Protein AF-A0AAN7SQV4-F1 (afdb_monomer)

Secondary structure (DSSP, 8-state):
---SPPPPHHHHHHHHHHHHHHHHHHHTT-S---TTHHHHHHHHHHT--HHHHHHHHHHHHHHHHTTS--PPPPP------PPPP---HHHHHHHHHHHHHHHHT------

pLDDT: mean 78.6, std 12.6, range [41.88, 91.25]

Nearest PDB structures (foldseek):
  8rkv-assembly1_R  TM=4.869E-01  e=1.282E-01  Scytonema hofmannii
  2rn7-assembly1_A  TM=5.464E-01  e=3.104E-01  Shigella flexneri
  7oyc-assembly1_h1  TM=3.150E-01  e=1.938E+00  Xenopus laevis
  8q7z-assembly1_Bh  TM=3.005E-01  e=2.199E+00  Gallus gallus

Structure (mmCIF, N/CA/C/O backbone):
data_AF-A0AAN7SQV4-F1
#
_entry.id   AF-A0AAN7SQV4-F1
#
loop_
_atom_site.group_PDB
_atom_site.id
_atom_site.type_symbol
_atom_site.label_atom_id
_atom_site.label_alt_id
_atom_site.label_comp_id
_atom_site.label_asym_id
_atom_site.label_entity_id
_atom_site.label_seq_id
_atom_site.pdbx_PDB_ins_code
_atom_site.Cartn_x
_atom_site.Cartn_y
_atom_site.Cartn_z
_atom_site.occupancy
_atom_site.B_iso_or_equiv
_atom_site.auth_seq_id
_atom_site.auth_comp_id
_atom_site.auth_asym_id
_atom_site.auth_atom_id
_atom_site.pdbx_PDB_model_num
ATOM 1 N N . MET A 1 1 ? -16.330 -8.079 -7.142 1.00 50.25 1 MET A N 1
ATOM 2 C CA . MET A 1 1 ? -15.005 -7.465 -6.882 1.00 50.25 1 MET A CA 1
ATOM 3 C C . MET A 1 1 ? -14.269 -7.217 -8.192 1.00 50.25 1 MET A C 1
ATOM 5 O O . MET A 1 1 ? -14.151 -8.135 -8.998 1.00 50.25 1 MET A O 1
ATOM 9 N N . LEU A 1 2 ? -13.781 -5.993 -8.411 1.00 46.09 2 LEU A N 1
ATOM 10 C CA . LEU A 1 2 ? -12.977 -5.623 -9.581 1.00 46.09 2 LEU A CA 1
ATOM 11 C C . LEU A 1 2 ? -11.611 -6.328 -9.515 1.00 46.09 2 LEU A C 1
ATOM 13 O O . LEU A 1 2 ? -10.695 -5.883 -8.832 1.00 46.09 2 LEU A O 1
ATOM 17 N N . ARG A 1 3 ? -11.484 -7.470 -10.197 1.00 47.09 3 ARG A N 1
ATOM 18 C CA . ARG A 1 3 ? -10.248 -8.262 -10.247 1.00 47.09 3 ARG A CA 1
ATOM 19 C C . ARG A 1 3 ? -9.244 -7.595 -11.207 1.00 47.09 3 ARG A C 1
ATOM 21 O O . ARG A 1 3 ? -9.554 -7.396 -12.377 1.00 47.09 3 ARG A O 1
ATOM 28 N N . ASN A 1 4 ? -8.048 -7.266 -10.710 1.00 53.88 4 ASN A N 1
ATOM 29 C CA . ASN A 1 4 ? -6.836 -6.876 -11.463 1.00 53.88 4 ASN A CA 1
ATOM 30 C C . ASN A 1 4 ? -6.744 -5.492 -12.141 1.00 53.88 4 ASN A C 1
ATOM 32 O O . ASN A 1 4 ? -5.811 -5.272 -12.915 1.00 53.88 4 ASN A O 1
ATOM 36 N N . LYS A 1 5 ? -7.609 -4.516 -11.839 1.00 64.62 5 LYS A N 1
ATOM 37 C CA . LYS A 1 5 ? -7.370 -3.128 -12.287 1.00 64.62 5 LYS A CA 1
ATOM 38 C C . LYS A 1 5 ? -6.598 -2.347 -11.223 1.00 64.62 5 LYS A C 1
ATOM 40 O O . LYS A 1 5 ? -7.052 -2.221 -10.091 1.00 64.62 5 LYS A O 1
ATOM 45 N N . HIS A 1 6 ? -5.431 -1.818 -11.594 1.00 69.06 6 HIS A N 1
ATOM 46 C CA . HIS A 1 6 ? -4.687 -0.889 -10.743 1.00 69.06 6 HIS A CA 1
ATOM 47 C C . HIS A 1 6 ? -5.545 0.351 -10.456 1.00 69.06 6 HIS A C 1
ATOM 49 O O . HIS A 1 6 ? -6.070 0.967 -11.387 1.00 69.06 6 HIS A O 1
ATOM 55 N N . LEU A 1 7 ? -5.676 0.729 -9.180 1.00 75.50 7 LEU A N 1
ATOM 56 C CA . LEU A 1 7 ? -6.319 1.989 -8.813 1.00 75.50 7 LEU A CA 1
ATOM 57 C C . LEU A 1 7 ? -5.487 3.163 -9.345 1.00 75.50 7 LEU A C 1
ATOM 59 O O . LEU A 1 7 ? -4.266 3.190 -9.173 1.00 75.50 7 LEU A O 1
ATOM 63 N N . LYS A 1 8 ? -6.154 4.149 -9.953 1.00 81.62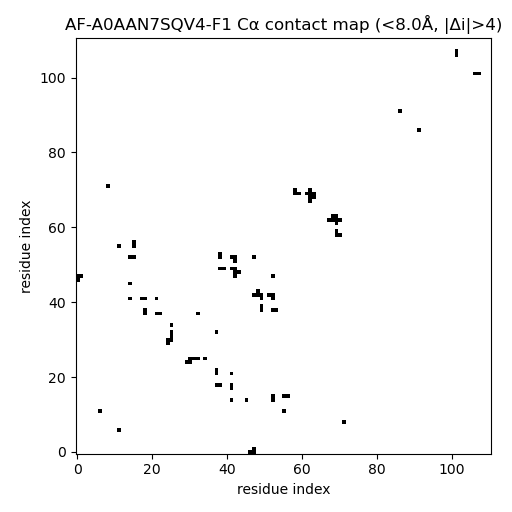 8 LYS A N 1
ATOM 64 C CA . LYS A 1 8 ? -5.547 5.441 -10.317 1.00 81.62 8 LYS A CA 1
ATOM 65 C C . LYS A 1 8 ? -5.119 6.208 -9.054 1.00 81.62 8 LYS A C 1
ATOM 67 O O . LYS A 1 8 ? -5.620 5.924 -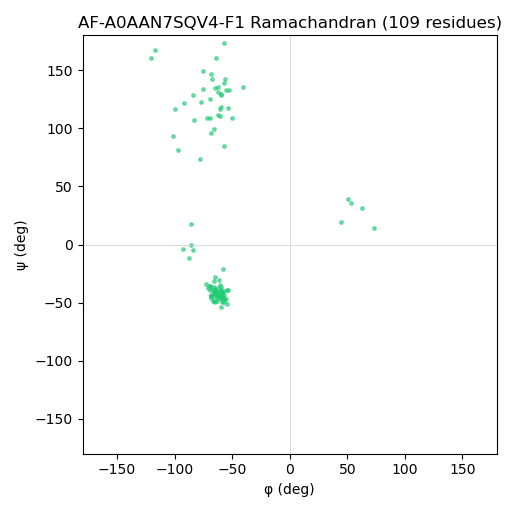7.969 1.00 81.62 8 LYS A O 1
ATOM 72 N N . SER A 1 9 ? -4.220 7.185 -9.194 1.00 79.69 9 SER A N 1
ATOM 73 C CA . SER A 1 9 ? -3.625 7.922 -8.059 1.00 79.69 9 SER A CA 1
ATOM 74 C C . SER A 1 9 ? -4.678 8.560 -7.156 1.00 79.69 9 SER A C 1
ATOM 76 O O . SER A 1 9 ? -4.660 8.348 -5.950 1.00 79.69 9 SER A O 1
ATOM 78 N N . GLN A 1 10 ? -5.659 9.240 -7.748 1.00 83.94 10 GLN A N 1
ATOM 79 C CA . GLN A 1 10 ? -6.756 9.876 -7.020 1.00 83.94 10 GLN A CA 1
ATOM 80 C C . GLN A 1 10 ? -7.586 8.875 -6.202 1.00 83.94 10 GLN A C 1
ATOM 82 O O . GLN A 1 10 ? -7.962 9.157 -5.069 1.00 83.94 10 GLN A O 1
ATOM 87 N N . ALA A 1 11 ? -7.831 7.679 -6.745 1.00 85.44 11 ALA A N 1
ATOM 88 C CA . ALA A 1 11 ? -8.560 6.634 -6.033 1.00 85.44 11 ALA A CA 1
ATOM 89 C C . ALA A 1 11 ? -7.743 6.070 -4.858 1.00 85.44 11 ALA A C 1
ATOM 91 O O . ALA A 1 11 ? -8.302 5.780 -3.808 1.00 85.44 11 ALA A O 1
ATOM 92 N N . GLN A 1 12 ? -6.418 5.953 -5.003 1.00 85.50 12 GLN A N 1
ATOM 93 C CA . GLN A 1 12 ? -5.540 5.564 -3.892 1.00 85.50 12 GLN A CA 1
ATOM 94 C C . GLN A 1 12 ? -5.514 6.637 -2.796 1.00 85.50 12 GLN A C 1
ATOM 96 O O . GLN A 1 12 ? -5.565 6.293 -1.620 1.00 85.50 12 GLN A O 1
ATOM 101 N N . LEU A 1 13 ? -5.500 7.920 -3.175 1.00 87.19 13 LEU A N 1
ATOM 102 C CA . LEU A 1 13 ? -5.553 9.038 -2.232 1.00 87.19 13 LEU A CA 1
ATOM 103 C C . LEU A 1 13 ? -6.857 9.033 -1.423 1.00 87.19 13 LEU A C 1
ATOM 105 O O . LEU A 1 13 ? -6.830 9.225 -0.212 1.00 87.19 13 LEU A O 1
ATOM 109 N N . LEU A 1 14 ? -7.989 8.741 -2.069 1.00 89.75 14 LEU A N 1
ATOM 110 C CA . LEU A 1 14 ? -9.269 8.570 -1.378 1.00 89.75 14 LEU A CA 1
ATOM 111 C C . LEU A 1 14 ? -9.217 7.443 -0.342 1.00 89.75 14 LEU A C 1
ATOM 113 O O . LEU A 1 14 ? -9.641 7.652 0.790 1.00 89.75 14 LEU A O 1
ATOM 117 N N . VAL A 1 15 ? -8.642 6.286 -0.690 1.00 90.25 15 VAL A N 1
ATOM 118 C CA . VAL A 1 15 ? -8.470 5.168 0.257 1.00 90.25 15 VAL A CA 1
ATOM 119 C C . VAL A 1 15 ? -7.631 5.590 1.469 1.00 90.25 15 VAL A C 1
ATOM 121 O O . VAL A 1 15 ? -7.980 5.254 2.597 1.00 90.25 15 VAL A O 1
ATOM 124 N N . VAL A 1 16 ? -6.555 6.355 1.257 1.00 90.44 16 VAL A N 1
ATOM 125 C CA . VAL A 1 16 ? -5.700 6.871 2.342 1.00 90.44 16 VAL A CA 1
ATOM 126 C C . VAL A 1 16 ? -6.455 7.868 3.220 1.00 90.44 16 VAL A C 1
ATOM 128 O O . VAL A 1 16 ? -6.395 7.774 4.443 1.00 90.44 16 VAL A O 1
ATOM 131 N N . ASN A 1 17 ? -7.209 8.790 2.623 1.00 90.62 17 ASN A N 1
ATOM 132 C CA . ASN A 1 17 ? -7.983 9.780 3.371 1.00 90.62 17 ASN A CA 1
ATOM 133 C C . ASN A 1 17 ? -9.063 9.123 4.239 1.00 90.62 17 ASN A C 1
ATOM 135 O O . ASN A 1 17 ? -9.213 9.491 5.403 1.00 90.62 17 ASN A O 1
ATOM 139 N N . VAL A 1 18 ? -9.770 8.125 3.703 1.00 91.12 18 VAL A N 1
ATOM 140 C CA . VAL A 1 18 ? -10.776 7.351 4.448 1.00 91.12 18 VAL A CA 1
ATOM 141 C C . VAL A 1 18 ? -10.122 6.553 5.579 1.00 91.12 18 VAL A C 1
ATOM 143 O O . VAL A 1 18 ? -10.616 6.566 6.706 1.00 91.12 18 VAL A O 1
ATOM 146 N N . LEU A 1 19 ? -8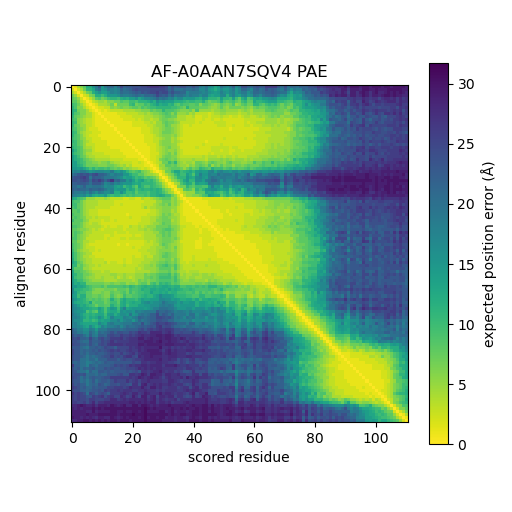.972 5.923 5.319 1.00 89.81 19 LEU A N 1
ATOM 147 C CA . LEU A 1 19 ? -8.207 5.215 6.348 1.00 89.81 19 LEU A CA 1
ATOM 148 C C . LEU A 1 19 ? -7.790 6.154 7.489 1.00 89.81 19 LEU A C 1
ATOM 150 O O . LEU A 1 19 ? -7.960 5.826 8.664 1.00 89.81 19 LEU A O 1
ATOM 154 N N . ASN A 1 20 ? -7.267 7.333 7.149 1.00 90.00 20 ASN A N 1
ATOM 155 C CA . ASN A 1 20 ? -6.844 8.342 8.118 1.00 90.00 20 ASN A CA 1
ATOM 156 C C . ASN A 1 20 ? -8.025 8.877 8.928 1.00 90.00 20 ASN A C 1
ATOM 158 O O . ASN A 1 20 ? -7.896 9.077 10.133 1.00 90.00 20 ASN A O 1
ATOM 162 N N . TYR A 1 21 ? -9.177 9.074 8.286 1.00 88.56 21 TYR A N 1
ATOM 163 C CA . TYR A 1 21 ? -10.405 9.485 8.955 1.00 88.56 21 TYR A CA 1
ATOM 164 C C . TYR A 1 21 ? -10.827 8.469 10.023 1.00 88.56 21 TYR A C 1
ATOM 166 O O . TYR A 1 21 ? -10.925 8.827 11.195 1.00 88.56 21 TYR A O 1
ATOM 174 N N . PHE A 1 22 ? -10.961 7.190 9.659 1.00 86.88 22 PHE A N 1
ATOM 175 C CA . PHE A 1 22 ? -11.332 6.141 10.615 1.00 86.88 22 PHE A CA 1
ATOM 176 C C . PHE A 1 22 ? -10.271 5.909 11.701 1.00 86.88 22 PHE A C 1
ATOM 178 O O . PHE A 1 22 ? -10.606 5.533 12.823 1.00 86.88 22 PHE A O 1
ATOM 185 N N . THR A 1 23 ? -8.996 6.171 11.404 1.00 86.81 23 THR A N 1
ATOM 186 C CA . THR A 1 23 ? -7.922 6.130 12.409 1.00 86.81 23 THR A CA 1
ATOM 187 C C . THR A 1 23 ? -8.067 7.267 13.426 1.00 86.81 23 THR A C 1
ATOM 189 O O . THR A 1 23 ? -7.984 7.021 14.626 1.00 86.81 23 THR A O 1
ATOM 192 N N . ARG A 1 24 ? -8.364 8.494 12.974 1.00 84.56 24 ARG A N 1
ATOM 193 C CA . ARG A 1 24 ? -8.620 9.642 13.863 1.00 84.56 24 ARG A CA 1
ATOM 194 C C . ARG A 1 24 ? -9.885 9.459 14.699 1.00 84.56 24 ARG A C 1
ATOM 196 O O . ARG A 1 24 ? -9.885 9.822 15.869 1.00 84.56 24 ARG A O 1
ATOM 203 N N . GLU A 1 25 ? -10.948 8.887 14.128 1.00 80.62 25 GLU A N 1
ATOM 204 C CA . GLU A 1 25 ? -12.162 8.547 14.887 1.00 80.62 25 GLU A CA 1
ATOM 205 C C . GLU A 1 25 ? -11.863 7.585 16.042 1.00 80.62 25 GLU A C 1
ATOM 207 O O . GLU A 1 25 ? -12.334 7.803 17.159 1.00 80.62 25 GLU A O 1
ATOM 212 N N . ARG A 1 26 ? -11.052 6.549 15.786 1.00 78.75 26 ARG A N 1
ATOM 213 C CA . ARG A 1 26 ? -10.592 5.610 16.816 1.00 78.75 26 ARG A CA 1
ATOM 214 C C . ARG A 1 26 ? -9.831 6.340 17.924 1.00 78.75 26 ARG A C 1
ATOM 216 O O . ARG A 1 26 ? -10.121 6.135 19.099 1.00 78.75 26 ARG A O 1
ATOM 223 N N . ASP A 1 27 ? -8.866 7.177 17.550 1.00 79.81 27 ASP A N 1
ATOM 224 C CA . ASP A 1 27 ? -7.983 7.862 18.504 1.00 79.81 27 ASP A CA 1
ATOM 225 C C . ASP A 1 27 ? -8.746 8.869 19.381 1.00 79.81 27 ASP A C 1
ATOM 227 O O . ASP A 1 27 ? -8.446 9.024 20.564 1.00 79.81 27 ASP A O 1
ATOM 231 N N . ASN A 1 28 ? -9.801 9.481 18.839 1.00 77.00 28 ASN A N 1
ATOM 232 C CA . ASN A 1 28 ? -10.627 10.469 19.532 1.00 77.00 28 ASN A CA 1
ATOM 233 C C . ASN A 1 28 ? -11.758 9.866 20.388 1.00 77.00 28 ASN A C 1
ATOM 235 O O . ASN A 1 28 ? -12.691 10.584 20.746 1.00 77.00 28 ASN A O 1
ATOM 239 N N . LYS A 1 29 ? -11.701 8.568 20.732 1.00 67.75 29 LYS A N 1
ATOM 240 C CA . LYS A 1 29 ? -12.762 7.858 21.480 1.00 67.75 29 LYS A CA 1
ATOM 241 C C . LYS A 1 29 ? -14.151 8.001 20.831 1.00 67.75 29 LYS A C 1
ATOM 243 O O . LYS A 1 29 ? -15.156 8.094 21.537 1.00 67.75 29 LYS A O 1
ATOM 248 N N . GLY A 1 30 ? -14.210 8.033 19.496 1.00 62.28 30 GLY A N 1
ATOM 249 C CA . GLY A 1 30 ? -15.470 7.911 18.759 1.00 62.28 30 GLY A CA 1
ATOM 250 C C . GLY A 1 30 ? -16.205 6.611 19.115 1.00 62.28 30 GLY A C 1
ATOM 251 O O . GLY A 1 30 ? -15.668 5.780 19.852 1.00 62.28 30 GLY A O 1
ATOM 252 N N . ALA A 1 31 ? -17.437 6.434 18.612 1.00 59.12 31 ALA A N 1
ATOM 253 C CA . ALA A 1 31 ? -18.259 5.245 18.876 1.00 59.12 31 ALA A CA 1
ATOM 254 C C . ALA A 1 31 ? -17.406 3.963 18.854 1.00 59.12 31 ALA A C 1
ATOM 256 O O . ALA A 1 31 ? -16.545 3.833 17.988 1.00 59.12 31 ALA A O 1
ATOM 257 N N . PHE A 1 32 ? -17.611 3.074 19.834 1.00 55.75 32 PHE A N 1
ATOM 258 C CA . PHE A 1 32 ? -16.744 1.937 20.176 1.00 55.75 32 PHE A CA 1
ATOM 259 C C . PHE A 1 32 ? -16.536 0.997 18.976 1.00 55.75 32 PHE A C 1
ATOM 261 O O . PHE A 1 32 ? -17.257 0.023 18.778 1.00 55.75 32 PHE A O 1
ATOM 268 N N . VAL A 1 33 ? -15.570 1.333 18.127 1.00 56.44 33 VAL A N 1
ATOM 269 C CA . VAL A 1 33 ? -15.260 0.620 16.893 1.00 56.44 33 VAL A CA 1
ATOM 270 C C . VAL A 1 33 ? -14.053 -0.274 17.192 1.00 56.44 33 VAL A C 1
ATOM 272 O O . VAL A 1 33 ? -12.980 0.248 17.503 1.00 56.44 33 VAL A O 1
ATOM 275 N N . PRO A 1 34 ? -14.189 -1.611 17.113 1.00 60.00 34 PRO A N 1
ATOM 276 C CA . PRO A 1 34 ? -13.087 -2.531 17.376 1.00 60.00 34 PRO A CA 1
ATOM 277 C C . PRO A 1 34 ? -11.887 -2.257 16.460 1.00 60.00 34 PRO A C 1
ATOM 279 O O . PRO A 1 34 ? -12.055 -2.006 15.264 1.00 60.00 34 PRO A O 1
ATOM 282 N N . PHE A 1 35 ? -10.677 -2.328 17.018 1.00 53.88 35 PHE A N 1
ATOM 283 C CA . PHE A 1 35 ? -9.404 -2.013 16.358 1.00 53.88 35 PHE A CA 1
ATOM 284 C C . PHE A 1 35 ? -9.180 -2.782 15.043 1.00 53.88 35 PHE A C 1
ATOM 286 O O . PHE A 1 35 ? -8.732 -2.180 14.063 1.00 53.88 35 PHE A O 1
ATOM 293 N N . GLU A 1 36 ? -9.562 -4.066 14.974 1.00 61.53 36 GLU A N 1
ATOM 294 C CA . GLU A 1 36 ? -9.493 -4.868 13.740 1.00 61.53 36 GLU A CA 1
ATOM 295 C C . GLU A 1 36 ? -10.301 -4.274 12.568 1.00 61.53 36 GLU A C 1
ATOM 297 O O . GLU A 1 36 ? -10.020 -4.560 11.402 1.00 61.53 36 GLU A O 1
ATOM 302 N N . SER A 1 37 ? -11.279 -3.407 12.839 1.00 70.75 37 SER A N 1
ATOM 303 C CA . SER A 1 37 ? -12.241 -2.966 11.831 1.00 70.75 37 SER A CA 1
ATOM 304 C C . SER A 1 37 ? -11.805 -1.756 11.009 1.00 70.75 37 SER A C 1
ATOM 306 O O . SER A 1 37 ? -12.446 -1.481 10.006 1.00 70.75 37 SER A O 1
ATOM 308 N N . VAL A 1 38 ? -10.742 -1.016 11.347 1.00 86.00 38 VAL A N 1
ATOM 309 C CA . VAL A 1 38 ? -10.427 0.231 10.609 1.00 86.00 38 VAL A CA 1
ATOM 310 C C . VAL A 1 38 ? -10.092 -0.068 9.144 1.00 86.00 38 VAL A C 1
ATOM 312 O O . VAL A 1 38 ? -10.660 0.524 8.224 1.00 86.00 38 VAL A O 1
ATOM 315 N N . MET A 1 39 ? -9.215 -1.046 8.905 1.00 87.88 39 MET A N 1
ATO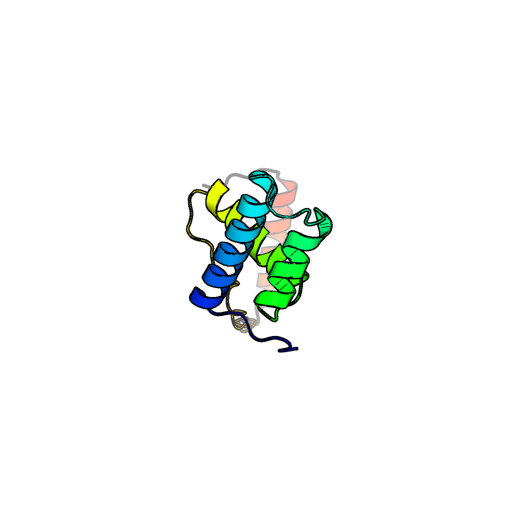M 316 C CA . MET A 1 39 ? -8.867 -1.473 7.547 1.00 87.88 39 MET A CA 1
ATOM 317 C C . MET A 1 39 ? -10.030 -2.171 6.842 1.00 87.88 39 MET A C 1
ATOM 319 O O . MET A 1 39 ? -10.204 -1.983 5.639 1.00 87.88 39 MET A O 1
ATOM 323 N N . GLN A 1 40 ? -10.828 -2.948 7.576 1.00 88.75 40 GLN A N 1
ATOM 324 C CA . GLN A 1 40 ? -11.997 -3.636 7.035 1.00 88.75 40 GLN A CA 1
ATOM 325 C C . GLN A 1 40 ? -13.106 -2.652 6.634 1.00 88.75 40 GLN A C 1
ATOM 327 O O . GLN A 1 40 ? -13.571 -2.698 5.502 1.00 88.75 40 GLN A O 1
ATOM 332 N N . ARG A 1 41 ? -13.431 -1.675 7.484 1.00 87.12 41 ARG A N 1
ATOM 333 C CA . ARG A 1 41 ? -14.353 -0.567 7.194 1.00 87.12 41 ARG A CA 1
ATOM 334 C C . ARG A 1 41 ? -13.863 0.279 6.032 1.00 87.12 41 ARG A C 1
ATOM 336 O O . ARG A 1 41 ? -14.657 0.666 5.189 1.00 87.12 41 ARG A O 1
ATOM 343 N N . THR A 1 42 ? -12.558 0.536 5.946 1.00 90.12 42 THR A N 1
ATOM 344 C CA . THR A 1 42 ? -11.973 1.239 4.791 1.00 90.12 42 THR A CA 1
ATOM 345 C C . THR A 1 42 ? -12.156 0.420 3.512 1.00 90.12 42 THR A C 1
ATOM 347 O O . THR A 1 42 ? -12.527 0.959 2.472 1.00 90.12 42 THR A O 1
ATOM 350 N N . ALA A 1 43 ? -11.916 -0.891 3.579 1.00 90.19 43 ALA A N 1
ATOM 351 C CA . ALA A 1 43 ? -12.089 -1.804 2.456 1.00 90.19 43 ALA A CA 1
ATOM 352 C C . ALA A 1 43 ? -13.555 -1.867 1.991 1.00 90.19 43 ALA A C 1
ATOM 354 O O . ALA A 1 43 ? -13.814 -1.756 0.793 1.00 90.19 43 ALA A O 1
ATOM 355 N N . GLU A 1 44 ? -14.500 -1.962 2.926 1.00 88.44 44 GLU A N 1
ATOM 356 C CA . GLU A 1 44 ? -15.943 -1.940 2.669 1.00 88.44 44 GLU A CA 1
ATOM 357 C C . GLU A 1 44 ? -16.399 -0.586 2.105 1.00 88.44 44 GLU A C 1
ATOM 359 O O . GLU A 1 44 ? -17.015 -0.549 1.041 1.00 88.44 44 GLU A O 1
ATOM 364 N N . ALA A 1 45 ? -16.017 0.528 2.738 1.00 88.56 45 ALA A N 1
ATOM 365 C CA . ALA A 1 45 ? -16.385 1.881 2.314 1.00 88.56 45 ALA A CA 1
ATOM 366 C C . ALA A 1 45 ? -15.848 2.235 0.919 1.00 88.56 45 ALA A C 1
ATOM 368 O O . ALA A 1 45 ? -16.518 2.911 0.141 1.00 88.56 45 ALA A O 1
ATOM 369 N N . CYS A 1 46 ? -14.639 1.779 0.583 1.00 89.12 46 CYS A N 1
ATOM 370 C CA . CYS A 1 46 ? -14.023 2.027 -0.720 1.00 89.12 46 CYS A CA 1
ATOM 371 C C . CYS A 1 46 ? -14.288 0.912 -1.750 1.00 89.12 46 CYS A C 1
ATOM 373 O O . CYS A 1 46 ? -13.846 1.034 -2.894 1.00 89.12 46 CYS A O 1
ATOM 375 N N . GLY A 1 47 ? -14.962 -0.180 -1.375 1.00 89.06 47 GLY A N 1
ATOM 376 C CA . GLY A 1 47 ? -15.234 -1.317 -2.261 1.00 89.06 47 GLY A CA 1
ATOM 377 C C . GLY A 1 47 ? -13.978 -2.049 -2.764 1.00 89.06 47 GLY A C 1
ATOM 378 O O . GLY A 1 47 ? -13.962 -2.565 -3.887 1.00 89.06 47 GLY A O 1
ATOM 379 N N . VAL A 1 48 ? -12.908 -2.087 -1.964 1.00 89.69 48 VAL A N 1
ATOM 380 C CA . VAL A 1 48 ? -11.619 -2.728 -2.291 1.00 89.69 48 VAL A CA 1
ATOM 381 C C . VAL A 1 48 ? -11.308 -3.873 -1.330 1.00 89.69 48 VAL A C 1
ATOM 383 O O . VAL A 1 48 ? -11.947 -4.028 -0.300 1.00 89.69 48 VAL A O 1
ATOM 386 N N . SER A 1 49 ? -10.319 -4.712 -1.649 1.00 90.31 49 SER A N 1
ATOM 387 C CA . SER A 1 49 ? -9.874 -5.740 -0.700 1.00 90.31 49 SER A CA 1
ATOM 388 C C . SER A 1 49 ? -9.030 -5.137 0.426 1.00 90.31 49 SER A C 1
ATOM 390 O O . SER A 1 49 ? -8.258 -4.203 0.199 1.00 90.31 49 SER A O 1
ATOM 392 N N . ILE A 1 50 ? -9.087 -5.740 1.616 1.00 90.38 50 ILE A N 1
ATOM 393 C CA . ILE A 1 50 ? -8.241 -5.372 2.767 1.00 90.38 50 ILE A CA 1
ATOM 394 C C . ILE A 1 50 ? -6.751 -5.403 2.388 1.00 90.38 50 ILE A C 1
ATOM 396 O O . ILE A 1 50 ? -5.995 -4.494 2.727 1.00 90.38 50 ILE A O 1
ATOM 400 N N . ASN A 1 51 ? -6.338 -6.389 1.586 1.00 90.62 51 ASN A N 1
ATOM 401 C CA . ASN A 1 51 ? -4.969 -6.490 1.073 1.00 90.62 51 ASN A CA 1
ATOM 402 C C . ASN A 1 51 ? -4.567 -5.273 0.226 1.00 90.62 51 ASN A C 1
ATOM 404 O O . ASN A 1 51 ? -3.416 -4.845 0.267 1.00 90.62 51 ASN A O 1
ATOM 408 N N . THR A 1 52 ? -5.510 -4.692 -0.521 1.00 89.44 52 THR A N 1
ATOM 409 C CA . THR A 1 52 ? -5.270 -3.474 -1.306 1.00 89.44 52 THR A CA 1
ATOM 410 C C . THR A 1 52 ? -5.049 -2.276 -0.389 1.00 89.44 52 THR A C 1
ATOM 412 O O . THR A 1 52 ? -4.091 -1.535 -0.595 1.00 89.44 52 THR A O 1
ATOM 415 N N . VAL A 1 53 ? -5.873 -2.126 0.654 1.00 91.06 53 VAL A N 1
ATOM 416 C CA . VAL A 1 53 ? -5.700 -1.082 1.679 1.00 91.06 53 VAL A CA 1
ATOM 417 C C . VAL A 1 53 ? -4.338 -1.230 2.365 1.00 91.06 53 VAL A C 1
ATOM 419 O O . VAL A 1 53 ? -3.582 -0.265 2.435 1.00 91.06 53 VAL A O 1
ATOM 422 N N . SER A 1 54 ? -3.973 -2.450 2.776 1.00 91.25 54 SER A N 1
ATOM 423 C CA . SER A 1 54 ? -2.670 -2.760 3.386 1.00 91.25 54 SER A CA 1
ATOM 424 C C . SER A 1 54 ? -1.496 -2.383 2.480 1.00 91.25 54 SER A C 1
ATOM 426 O O . SER A 1 54 ? -0.555 -1.714 2.907 1.00 91.25 54 SER A O 1
ATOM 428 N N . ALA A 1 55 ? -1.560 -2.772 1.204 1.00 89.62 55 ALA A N 1
ATOM 429 C CA . ALA A 1 55 ? -0.508 -2.485 0.237 1.00 89.62 55 ALA A CA 1
ATOM 430 C C . ALA A 1 55 ? -0.370 -0.983 -0.058 1.00 89.62 55 ALA A C 1
ATOM 432 O O . ALA A 1 55 ? 0.746 -0.505 -0.259 1.00 89.62 55 ALA A O 1
ATOM 433 N N . ILE A 1 56 ? -1.484 -0.242 -0.097 1.00 89.06 56 ILE A N 1
ATOM 434 C CA . ILE A 1 56 ? -1.469 1.219 -0.251 1.00 89.06 56 ILE A CA 1
ATOM 435 C C . ILE A 1 56 ? -0.846 1.864 0.989 1.00 89.06 56 ILE A C 1
ATOM 437 O O . ILE A 1 56 ? 0.084 2.651 0.835 1.00 89.06 56 ILE A O 1
ATOM 441 N N . LYS A 1 57 ? -1.281 1.477 2.195 1.00 90.56 57 LYS A N 1
ATOM 442 C CA . LYS A 1 57 ? -0.748 2.002 3.460 1.00 90.56 57 LYS A CA 1
ATOM 443 C C . LYS A 1 57 ? 0.772 1.846 3.539 1.00 90.56 57 LYS A C 1
ATOM 445 O O . LYS A 1 57 ? 1.473 2.831 3.730 1.00 90.56 57 LYS A O 1
ATOM 450 N N . LYS A 1 58 ? 1.286 0.635 3.291 1.00 89.75 58 LYS A N 1
ATOM 451 C CA . LYS A 1 58 ? 2.733 0.355 3.311 1.00 89.75 58 LYS A CA 1
ATOM 452 C C . LYS A 1 58 ? 3.518 1.210 2.316 1.00 89.75 58 LYS A C 1
ATOM 454 O O . LYS A 1 58 ? 4.603 1.675 2.645 1.00 89.75 58 LYS A O 1
ATOM 459 N N . ARG A 1 59 ? 2.986 1.425 1.105 1.00 87.62 59 ARG A N 1
ATOM 460 C CA . ARG A 1 59 ? 3.640 2.290 0.108 1.00 87.62 59 ARG A CA 1
ATOM 461 C C . ARG A 1 59 ? 3.701 3.743 0.555 1.00 87.62 59 ARG A C 1
ATOM 463 O O . ARG A 1 59 ? 4.720 4.380 0.329 1.00 87.62 59 ARG A O 1
ATOM 470 N N . VAL A 1 60 ? 2.632 4.253 1.161 1.00 87.25 60 VAL A N 1
ATOM 471 C CA . VAL A 1 60 ? 2.599 5.628 1.675 1.00 87.25 60 VAL A CA 1
ATOM 472 C C . VAL A 1 60 ? 3.585 5.786 2.829 1.00 87.25 60 VAL A C 1
ATOM 474 O O . VAL A 1 60 ? 4.437 6.659 2.756 1.00 87.25 60 VAL A O 1
ATOM 477 N N . GLU A 1 61 ? 3.564 4.880 3.811 1.00 88.06 61 GLU A N 1
ATOM 478 C CA . GLU A 1 61 ? 4.518 4.883 4.933 1.00 88.06 61 GLU A CA 1
ATOM 479 C C . GLU A 1 61 ? 5.976 4.817 4.454 1.00 88.06 61 GLU A C 1
ATOM 481 O O . GLU A 1 61 ? 6.858 5.469 5.009 1.00 88.06 61 GLU A O 1
ATOM 486 N N . GLN A 1 62 ? 6.253 4.018 3.420 1.00 87.69 62 GLN A N 1
ATOM 487 C CA . GLN A 1 62 ? 7.587 3.938 2.835 1.00 87.69 62 GLN A CA 1
ATOM 488 C C . GLN A 1 62 ? 7.974 5.237 2.116 1.00 87.69 62 GLN A C 1
ATOM 490 O O . GLN A 1 62 ? 9.093 5.715 2.280 1.00 87.69 62 GLN A O 1
ATOM 495 N N . ALA A 1 63 ? 7.057 5.824 1.351 1.00 85.81 63 ALA A N 1
ATOM 496 C CA . ALA A 1 63 ? 7.298 7.075 0.644 1.00 85.81 63 ALA A CA 1
ATOM 497 C C . ALA A 1 63 ? 7.546 8.244 1.612 1.00 85.81 63 ALA A C 1
ATOM 499 O O . ALA A 1 63 ? 8.471 9.025 1.400 1.00 85.81 63 ALA A O 1
ATOM 500 N N . GLU A 1 64 ? 6.794 8.305 2.714 1.00 86.56 64 GLU A N 1
ATOM 501 C CA . GLU A 1 64 ? 6.999 9.268 3.800 1.00 86.56 64 GLU A CA 1
ATOM 502 C C . GLU A 1 64 ? 8.382 9.111 4.441 1.00 86.56 64 GLU A C 1
ATOM 504 O O . GLU A 1 64 ? 9.103 10.095 4.587 1.00 86.56 64 GLU A O 1
ATOM 509 N N . LYS A 1 65 ? 8.808 7.875 4.748 1.00 87.44 65 LYS A N 1
ATOM 510 C CA . LYS A 1 65 ? 10.160 7.600 5.275 1.00 87.44 65 LYS A CA 1
ATOM 511 C C . LYS A 1 65 ? 11.269 8.045 4.326 1.00 87.44 65 LYS A C 1
ATOM 513 O O . LYS A 1 65 ? 12.319 8.495 4.773 1.00 87.44 65 LYS A O 1
ATOM 518 N N . GLU A 1 66 ? 11.049 7.901 3.024 1.00 87.88 66 GLU A N 1
ATOM 519 C CA . GLU A 1 66 ? 12.012 8.292 1.995 1.00 87.88 66 GLU A CA 1
ATOM 520 C C . GLU A 1 66 ? 11.914 9.778 1.598 1.00 87.88 66 GLU A C 1
ATOM 522 O O . GLU A 1 66 ? 12.689 10.212 0.748 1.00 87.88 66 GLU A O 1
ATOM 527 N N . ASN A 1 67 ? 10.998 10.562 2.191 1.00 84.94 67 ASN A N 1
ATOM 528 C CA . ASN A 1 67 ? 10.662 11.935 1.781 1.00 84.94 67 ASN A CA 1
ATOM 529 C C . ASN A 1 67 ? 10.359 12.056 0.273 1.00 84.94 67 ASN A C 1
ATOM 531 O O . ASN A 1 67 ? 10.753 13.015 -0.393 1.00 84.94 67 ASN A O 1
ATOM 535 N N . LYS A 1 68 ? 9.665 11.060 -0.284 1.00 82.25 68 LYS A N 1
ATOM 536 C CA . LYS A 1 68 ? 9.279 10.996 -1.699 1.00 82.25 68 LYS A CA 1
ATOM 537 C C . LYS A 1 68 ? 7.767 10.915 -1.846 1.00 82.25 68 LYS A C 1
ATOM 539 O O . LYS A 1 68 ? 7.045 10.513 -0.939 1.00 82.25 68 LYS A O 1
ATOM 544 N N . ALA A 1 69 ? 7.280 11.256 -3.036 1.00 75.38 69 ALA A N 1
ATOM 545 C CA . ALA A 1 69 ? 5.890 11.001 -3.386 1.00 75.38 69 ALA A CA 1
ATOM 546 C C . ALA A 1 69 ? 5.635 9.482 -3.500 1.00 75.38 69 ALA A C 1
ATOM 548 O O . ALA A 1 69 ? 6.494 8.759 -4.014 1.00 75.38 69 ALA A O 1
ATOM 549 N N . PRO A 1 70 ? 4.461 8.982 -3.070 1.00 72.38 70 PRO A N 1
ATOM 550 C CA . PRO A 1 70 ? 4.121 7.569 -3.183 1.00 72.38 70 PRO A CA 1
ATOM 551 C C . PRO A 1 70 ? 4.070 7.143 -4.650 1.00 72.38 70 PRO A C 1
ATOM 553 O O . PRO A 1 70 ? 3.196 7.551 -5.419 1.00 72.38 70 PRO A O 1
ATOM 556 N N . GLU A 1 71 ? 5.029 6.308 -5.037 1.00 69.25 71 GLU A N 1
ATOM 557 C CA . GLU A 1 71 ? 5.180 5.861 -6.413 1.00 69.25 71 GLU A CA 1
ATOM 558 C C . GLU A 1 71 ? 4.106 4.820 -6.761 1.00 69.25 71 GLU A C 1
ATOM 560 O O . GLU A 1 71 ? 3.814 3.883 -6.004 1.00 69.25 71 GLU A O 1
ATOM 565 N N . GLN A 1 72 ? 3.476 4.986 -7.926 1.00 68.94 72 GLN A N 1
ATOM 566 C CA . GLN A 1 72 ? 2.514 4.001 -8.403 1.00 68.94 72 GLN A CA 1
ATOM 567 C C . GLN A 1 72 ? 3.236 2.704 -8.769 1.00 68.94 72 GLN A C 1
ATOM 569 O O . GLN A 1 72 ? 4.351 2.761 -9.288 1.00 68.94 72 GLN A O 1
ATOM 574 N N . PRO A 1 73 ? 2.602 1.528 -8.578 1.00 65.81 73 PRO A N 1
ATOM 575 C CA . PRO A 1 73 ? 3.176 0.283 -9.063 1.00 65.81 73 PRO A CA 1
ATOM 576 C C . PRO A 1 73 ? 3.485 0.431 -10.554 1.00 65.81 73 PRO A C 1
ATOM 578 O O . PRO A 1 73 ? 2.586 0.674 -11.366 1.00 65.81 73 PRO A O 1
ATOM 581 N N . ALA A 1 74 ? 4.772 0.330 -10.889 1.00 64.56 74 ALA A N 1
ATOM 582 C CA . ALA A 1 74 ? 5.241 0.530 -12.245 1.00 64.56 74 ALA A CA 1
ATOM 583 C C . ALA A 1 74 ? 4.490 -0.417 -13.185 1.00 64.56 74 ALA A C 1
ATOM 585 O O . ALA A 1 74 ? 4.354 -1.617 -12.917 1.00 64.56 74 ALA A O 1
ATOM 586 N N . ARG A 1 75 ? 4.003 0.117 -14.312 1.00 67.44 75 ARG A N 1
ATOM 587 C CA . ARG A 1 75 ? 3.485 -0.733 -15.388 1.00 67.44 75 ARG A CA 1
ATOM 588 C C . ARG A 1 75 ? 4.569 -1.750 -15.726 1.00 67.44 75 ARG A C 1
ATOM 590 O O . ARG A 1 75 ? 5.728 -1.365 -15.886 1.00 67.44 75 ARG A O 1
ATOM 597 N N . LYS A 1 76 ? 4.193 -3.029 -15.844 1.00 69.19 76 LYS A N 1
ATOM 598 C CA . LYS A 1 76 ? 5.121 -4.086 -16.263 1.00 69.19 76 LYS A CA 1
ATOM 599 C C . LYS A 1 76 ? 5.820 -3.621 -17.541 1.00 69.19 76 LYS A C 1
ATOM 601 O O . LYS A 1 76 ? 5.179 -3.505 -18.587 1.00 69.19 76 LYS A O 1
ATOM 606 N N . ARG A 1 77 ? 7.114 -3.299 -17.444 1.00 67.75 77 ARG A N 1
ATOM 607 C CA . ARG A 1 77 ? 7.913 -2.934 -18.614 1.00 67.75 77 ARG A CA 1
ATOM 608 C C . ARG A 1 77 ? 7.930 -4.153 -19.528 1.00 67.75 77 ARG A C 1
ATOM 610 O O . ARG A 1 77 ? 8.167 -5.270 -19.063 1.00 67.75 77 ARG A O 1
ATOM 617 N N . LYS A 1 78 ? 7.648 -3.960 -20.819 1.00 73.69 78 LYS A N 1
ATOM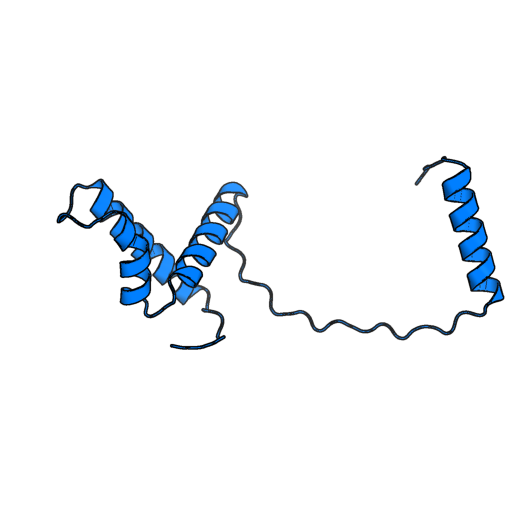 618 C CA . LYS A 1 78 ? 7.847 -5.030 -21.800 1.00 73.69 78 LYS A CA 1
ATOM 619 C C . LYS A 1 78 ? 9.331 -5.382 -21.754 1.00 73.69 78 LYS A C 1
ATOM 621 O O . LYS A 1 78 ? 10.167 -4.515 -21.994 1.00 73.69 78 LYS A O 1
ATOM 626 N N . ARG A 1 79 ? 9.658 -6.624 -21.388 1.00 74.44 79 ARG A N 1
ATOM 627 C CA . ARG A 1 79 ? 11.039 -7.110 -21.419 1.00 74.44 79 ARG A CA 1
ATOM 628 C C . ARG A 1 79 ? 11.514 -7.022 -22.867 1.00 74.44 79 ARG A C 1
ATOM 630 O O . ARG A 1 79 ? 11.021 -7.766 -23.712 1.00 74.44 79 ARG A O 1
ATOM 637 N N . ILE A 1 80 ? 12.435 -6.104 -23.148 1.00 78.50 80 ILE A N 1
ATOM 638 C CA . ILE A 1 80 ? 13.122 -6.060 -24.436 1.00 78.50 80 ILE A CA 1
ATOM 639 C C . ILE A 1 80 ? 14.013 -7.299 -24.456 1.00 78.50 80 ILE A C 1
ATOM 641 O O . ILE A 1 80 ? 14.960 -7.403 -23.678 1.00 78.50 80 ILE A O 1
ATOM 645 N N . LYS A 1 81 ? 13.658 -8.289 -25.276 1.00 71.88 81 LYS A N 1
ATOM 646 C CA . LYS A 1 81 ? 14.572 -9.387 -25.583 1.00 71.88 81 LYS A CA 1
ATOM 647 C C . LYS A 1 81 ? 15.644 -8.792 -26.493 1.00 71.88 81 LYS A C 1
ATOM 649 O O . LYS A 1 81 ? 15.337 -8.429 -27.625 1.00 71.88 81 LYS A O 1
ATOM 654 N N . THR A 1 82 ? 16.863 -8.628 -25.993 1.00 72.19 82 THR A N 1
ATOM 655 C CA . THR A 1 82 ? 18.007 -8.378 -26.869 1.00 72.19 82 THR A CA 1
ATOM 656 C C . THR A 1 82 ? 18.168 -9.594 -27.779 1.00 72.19 82 THR A C 1
ATOM 658 O O . THR A 1 82 ? 18.015 -10.732 -27.328 1.00 72.19 82 THR A O 1
ATOM 661 N N . LYS A 1 83 ? 18.400 -9.362 -29.075 1.00 70.75 83 LYS A N 1
ATOM 662 C CA . LYS A 1 83 ? 18.806 -10.440 -29.980 1.00 70.75 83 LYS A CA 1
ATOM 663 C C . LYS A 1 83 ? 20.120 -10.993 -29.430 1.00 70.75 83 LYS A C 1
ATOM 665 O O . LYS A 1 83 ? 21.013 -10.207 -29.117 1.00 70.75 83 LYS A O 1
ATOM 670 N N . SER A 1 84 ? 20.223 -12.307 -29.252 1.00 67.00 84 SER A N 1
ATOM 671 C CA . SER A 1 84 ? 21.526 -12.927 -29.042 1.00 67.00 84 SER A CA 1
ATOM 672 C C . SER A 1 84 ? 22.348 -12.637 -30.291 1.00 67.00 84 SER A C 1
ATOM 674 O O . SER A 1 84 ? 21.951 -13.027 -31.386 1.00 67.00 84 SER A O 1
ATOM 676 N N . CYS A 1 85 ? 23.437 -11.888 -30.153 1.00 68.69 85 CYS A N 1
ATOM 677 C CA . CYS A 1 85 ? 24.455 -11.899 -31.188 1.00 68.69 85 CYS A CA 1
ATOM 678 C C . CYS A 1 85 ? 25.094 -13.285 -31.124 1.00 68.69 85 CYS A C 1
ATOM 680 O O . CYS A 1 85 ? 25.524 -13.698 -30.043 1.00 68.69 85 CYS A O 1
ATOM 682 N N . ASP A 1 86 ? 25.114 -14.009 -32.239 1.00 74.88 86 ASP A N 1
ATOM 683 C CA . ASP A 1 86 ? 25.896 -15.235 -32.335 1.00 74.88 86 ASP A CA 1
ATOM 684 C C . ASP A 1 86 ? 27.367 -14.837 -32.243 1.00 74.88 86 ASP A C 1
ATOM 686 O O . ASP A 1 86 ? 27.962 -14.303 -33.174 1.00 74.88 86 ASP A O 1
ATOM 690 N N . VAL A 1 87 ? 27.923 -14.988 -31.045 1.00 78.50 87 VAL A N 1
ATOM 691 C CA . VAL A 1 87 ? 29.342 -14.767 -30.785 1.00 78.50 87 VAL A CA 1
ATOM 692 C C . VAL A 1 87 ? 30.070 -16.053 -31.153 1.00 78.50 87 VAL A C 1
ATOM 694 O O . VAL A 1 87 ? 29.687 -17.122 -30.672 1.00 78.50 87 VAL A O 1
ATOM 697 N N . GLU A 1 88 ? 31.114 -15.962 -31.972 1.00 83.50 88 GLU A N 1
ATOM 698 C CA . GLU A 1 88 ? 31.966 -17.107 -32.302 1.00 83.50 88 GLU A CA 1
ATOM 699 C C . GLU A 1 88 ? 32.547 -17.753 -31.036 1.00 83.50 88 GLU A C 1
ATOM 701 O O . GLU A 1 88 ? 32.900 -17.070 -30.068 1.00 83.50 88 GLU A O 1
ATOM 706 N N . ASP A 1 89 ? 32.658 -19.082 -31.025 1.00 85.62 89 ASP A N 1
ATOM 707 C CA . ASP A 1 89 ? 33.052 -19.835 -29.826 1.00 85.62 89 ASP A CA 1
ATOM 708 C C . ASP A 1 89 ? 34.451 -19.469 -29.322 1.00 85.62 89 ASP A C 1
ATOM 710 O O . ASP A 1 89 ? 34.681 -19.435 -28.112 1.00 85.62 89 ASP A O 1
ATOM 714 N N . PHE A 1 90 ? 35.352 -19.072 -30.225 1.00 85.88 90 PHE A N 1
ATOM 715 C CA . PHE A 1 90 ? 36.666 -18.547 -29.863 1.00 85.88 90 PHE A CA 1
ATOM 716 C C . PHE A 1 90 ? 36.569 -17.322 -28.942 1.00 85.88 90 PHE A C 1
ATOM 718 O O . PHE A 1 90 ? 37.240 -17.250 -27.910 1.00 85.88 90 PHE A O 1
ATOM 725 N N . VAL A 1 91 ? 35.690 -16.375 -29.279 1.00 85.88 91 VAL A N 1
ATOM 726 C CA . VAL A 1 91 ? 35.476 -15.155 -28.492 1.00 85.88 91 VAL A CA 1
ATOM 727 C C . VAL A 1 91 ? 34.807 -15.499 -27.161 1.00 85.88 91 VAL A C 1
ATOM 729 O O . VAL A 1 91 ? 35.194 -14.957 -26.123 1.00 85.88 91 VAL A O 1
ATOM 732 N N . LYS A 1 92 ? 33.860 -16.449 -27.152 1.00 86.38 92 LYS A N 1
ATOM 733 C CA . LYS A 1 92 ? 33.240 -16.931 -25.907 1.00 86.38 92 LYS A CA 1
ATOM 734 C C . LYS A 1 92 ? 34.282 -17.508 -24.947 1.00 86.38 92 LYS A C 1
ATOM 736 O O . LYS A 1 92 ? 34.255 -17.198 -23.756 1.00 86.38 92 LYS A O 1
ATOM 741 N N . ASP A 1 93 ? 35.202 -18.324 -25.448 1.00 90.44 93 ASP A N 1
ATOM 742 C CA . ASP A 1 93 ? 36.228 -18.958 -24.621 1.00 90.44 93 ASP A CA 1
ATOM 743 C C . ASP A 1 93 ? 37.307 -17.977 -24.160 1.00 90.44 93 ASP A C 1
ATOM 745 O O . ASP A 1 93 ? 37.763 -18.073 -23.019 1.00 90.44 93 ASP A O 1
ATOM 749 N N . ALA A 1 94 ? 37.663 -16.985 -24.980 1.00 90.81 94 ALA A N 1
ATOM 750 C CA . ALA A 1 94 ? 38.537 -15.892 -24.560 1.00 90.81 94 ALA A CA 1
ATOM 751 C C . ALA A 1 94 ? 37.929 -15.096 -23.390 1.00 90.81 94 ALA A C 1
ATOM 753 O O . ALA A 1 94 ? 38.606 -14.851 -22.389 1.00 90.81 94 ALA A O 1
ATOM 754 N N . VAL A 1 95 ? 36.632 -14.769 -23.467 1.00 88.44 95 VAL A N 1
ATOM 755 C CA . VAL A 1 95 ? 35.907 -14.087 -22.383 1.00 88.44 95 VAL A CA 1
ATOM 756 C C . VAL A 1 95 ? 35.859 -14.952 -21.124 1.00 88.44 95 VAL A C 1
ATOM 758 O O . VAL A 1 95 ? 36.172 -14.455 -20.044 1.00 88.44 95 VAL A O 1
ATOM 761 N N . LYS A 1 96 ? 35.539 -16.251 -21.237 1.00 89.62 96 LYS A N 1
ATOM 762 C CA . LYS A 1 96 ? 35.542 -17.165 -20.080 1.00 89.62 96 LYS A CA 1
ATOM 763 C C . LYS A 1 96 ? 36.904 -17.201 -19.398 1.00 89.62 96 LYS A C 1
ATOM 765 O O . LYS A 1 96 ? 36.969 -17.032 -18.184 1.00 89.62 96 LYS A O 1
ATOM 770 N N . ARG A 1 97 ? 37.988 -17.390 -20.162 1.00 89.75 97 ARG A N 1
ATOM 771 C CA . ARG A 1 97 ? 39.353 -17.411 -19.611 1.00 89.75 97 ARG A CA 1
ATOM 772 C C . ARG A 1 97 ? 39.665 -16.114 -18.878 1.00 89.75 97 ARG A C 1
ATOM 774 O O . ARG A 1 97 ? 40.178 -16.178 -17.766 1.00 89.75 97 ARG A O 1
ATOM 781 N N . LYS A 1 98 ? 39.296 -14.961 -19.448 1.00 88.50 98 LYS A N 1
ATOM 782 C CA . LYS A 1 98 ? 39.544 -13.670 -18.803 1.00 88.50 98 LYS A CA 1
ATOM 783 C C . LYS A 1 98 ? 38.751 -13.502 -17.508 1.00 88.50 98 LYS A C 1
ATOM 785 O O . LYS A 1 98 ? 39.302 -13.045 -16.514 1.00 88.50 98 LYS A O 1
ATOM 790 N N . VAL A 1 99 ? 37.485 -13.915 -17.492 1.00 88.38 99 VAL A N 1
ATOM 791 C CA . VAL A 1 99 ? 36.649 -13.905 -16.281 1.00 88.38 99 VAL A CA 1
ATOM 792 C C . VAL A 1 99 ? 37.242 -14.814 -15.199 1.00 88.38 99 VAL A C 1
ATOM 794 O O . VAL A 1 99 ? 37.329 -14.405 -14.042 1.00 88.38 99 VAL A O 1
ATOM 797 N N . TYR A 1 100 ? 37.708 -16.013 -15.563 1.00 89.06 100 TYR A N 1
ATOM 798 C CA . TYR A 1 100 ? 38.381 -16.912 -14.622 1.00 89.06 100 TYR A CA 1
ATOM 799 C C . TYR A 1 100 ? 39.685 -16.323 -14.082 1.00 89.06 100 TYR A C 1
ATOM 801 O O . TYR A 1 100 ? 39.897 -16.370 -12.876 1.00 89.06 100 TYR A O 1
ATOM 809 N N . GLU A 1 101 ? 40.507 -15.719 -14.941 1.00 86.69 101 GLU A N 1
ATOM 810 C CA . GLU A 1 101 ? 41.740 -15.023 -14.556 1.00 86.69 101 GLU A CA 1
ATOM 811 C C . GLU A 1 101 ? 41.457 -13.873 -13.570 1.00 86.69 101 GLU A C 1
ATOM 813 O O . GLU A 1 101 ? 42.156 -13.701 -12.574 1.00 86.69 101 GLU A O 1
ATOM 818 N N . MET A 1 102 ? 40.394 -13.098 -13.803 1.00 82.25 102 MET A N 1
ATOM 819 C CA . MET A 1 102 ? 39.980 -12.018 -12.901 1.00 82.25 102 MET A CA 1
ATOM 820 C C . MET A 1 102 ? 39.544 -12.550 -11.531 1.00 82.25 102 MET A C 1
ATOM 822 O O . MET A 1 102 ? 39.913 -11.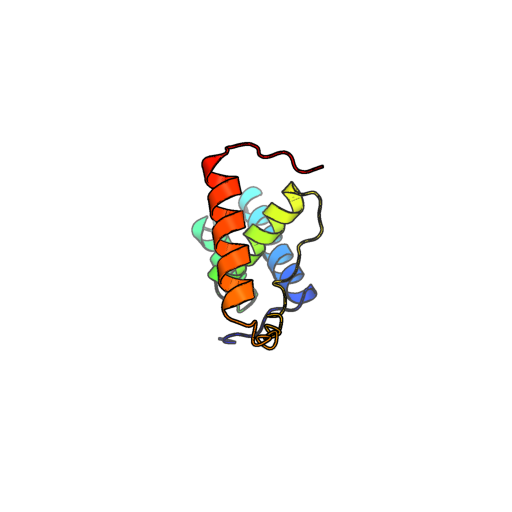982 -10.502 1.00 82.25 102 MET A O 1
ATOM 826 N N . HIS A 1 103 ? 38.795 -13.655 -11.501 1.00 80.81 103 HIS A N 1
ATOM 827 C CA . HIS A 1 103 ? 38.377 -14.283 -10.248 1.00 80.81 103 HIS A CA 1
ATOM 828 C C . HIS A 1 103 ? 39.536 -14.956 -9.504 1.00 80.81 103 HIS A C 1
ATOM 830 O O . HIS A 1 103 ? 39.581 -14.875 -8.275 1.00 80.81 103 HIS A O 1
ATOM 836 N N . SER A 1 10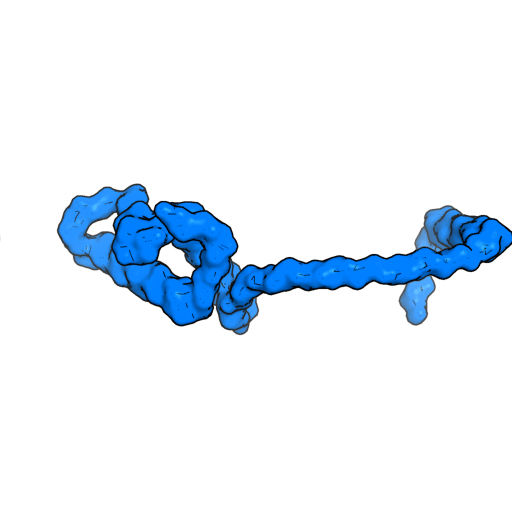4 ? 40.481 -15.579 -10.215 1.00 81.19 104 SER A N 1
ATOM 837 C CA . SER A 1 104 ? 41.657 -16.210 -9.609 1.00 81.19 104 SER A CA 1
ATOM 838 C C . SER A 1 104 ? 42.639 -15.185 -9.051 1.00 81.19 104 SER A C 1
ATOM 840 O O . SER A 1 104 ? 43.234 -15.419 -8.003 1.00 81.19 104 SER A O 1
ATOM 842 N N . ASN A 1 105 ? 42.782 -14.032 -9.711 1.00 74.06 105 ASN A N 1
ATOM 843 C CA . ASN A 1 105 ? 43.783 -13.035 -9.338 1.00 74.06 105 ASN A CA 1
ATOM 844 C C . ASN A 1 105 ? 43.344 -12.089 -8.212 1.00 74.06 105 ASN A C 1
ATOM 846 O O . ASN A 1 105 ? 44.160 -11.281 -7.783 1.00 74.06 105 ASN A O 1
ATOM 850 N N . ARG A 1 106 ? 42.089 -12.155 -7.730 1.00 61.94 106 ARG A N 1
ATOM 851 C CA . ARG A 1 106 ? 41.514 -11.327 -6.637 1.00 61.94 106 ARG A CA 1
ATOM 852 C C . ARG A 1 106 ? 41.851 -9.8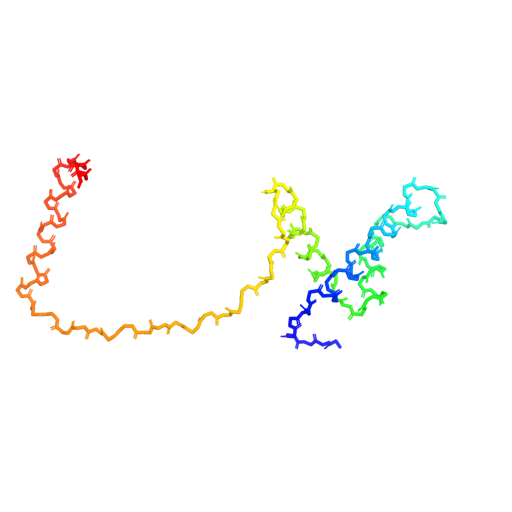19 -6.707 1.00 61.94 106 ARG A C 1
ATOM 854 O O . ARG A 1 106 ? 41.701 -9.111 -5.717 1.00 61.94 106 ARG A O 1
ATOM 861 N N . ASN A 1 107 ? 42.250 -9.318 -7.876 1.00 58.50 107 ASN A N 1
ATOM 862 C CA . ASN A 1 107 ? 42.572 -7.921 -8.141 1.00 58.50 107 ASN A CA 1
ATOM 863 C C . ASN A 1 107 ? 41.343 -7.262 -8.758 1.00 58.50 107 ASN A C 1
ATOM 865 O O . ASN A 1 107 ? 41.227 -7.110 -9.973 1.00 58.50 107 ASN A O 1
ATOM 869 N N . TYR A 1 108 ? 40.406 -6.878 -7.896 1.00 59.53 108 TYR A N 1
ATOM 870 C CA . TYR A 1 108 ? 39.315 -5.985 -8.267 1.00 59.53 108 TYR A CA 1
ATOM 871 C C . TYR A 1 108 ? 39.837 -4.544 -8.308 1.00 59.53 108 TYR A C 1
ATOM 873 O O . TYR A 1 108 ? 39.542 -3.756 -7.417 1.00 59.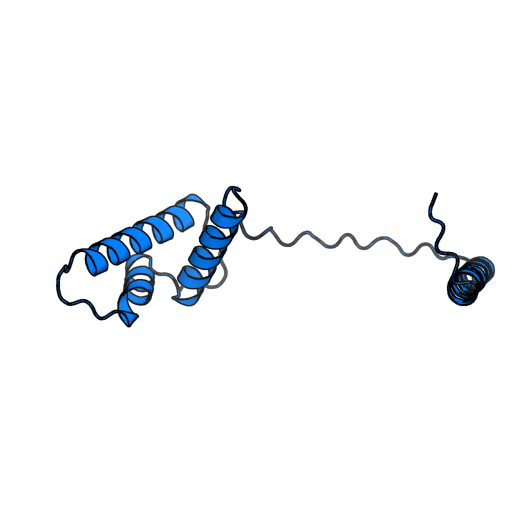53 108 TYR A O 1
ATOM 881 N N . ASN A 1 109 ? 40.615 -4.199 -9.332 1.00 55.62 109 ASN A N 1
ATOM 882 C CA . ASN A 1 109 ? 40.859 -2.799 -9.675 1.00 55.62 109 ASN A CA 1
ATOM 883 C C . ASN A 1 109 ? 39.977 -2.444 -10.870 1.00 55.62 109 ASN A C 1
ATOM 885 O O . ASN A 1 109 ? 40.340 -2.676 -12.022 1.00 55.62 109 ASN A O 1
ATOM 889 N N . PHE A 1 110 ? 38.793 -1.914 -10.569 1.00 53.47 110 PHE A N 1
ATOM 890 C CA . PHE A 1 110 ? 38.041 -1.094 -11.510 1.00 53.47 110 PHE A CA 1
ATOM 891 C C . PHE A 1 110 ? 38.610 0.328 -11.408 1.00 53.47 110 PHE A C 1
ATOM 893 O O . PHE A 1 110 ? 38.403 0.981 -10.388 1.00 53.47 110 PHE A O 1
ATOM 900 N N . ASN A 1 111 ? 39.355 0.761 -12.428 1.00 41.88 111 ASN A N 1
ATOM 901 C CA . ASN A 1 111 ? 39.554 2.183 -12.731 1.00 41.88 111 ASN A CA 1
ATOM 902 C C . ASN A 1 111 ? 38.473 2.619 -13.720 1.00 41.88 111 ASN A C 1
ATOM 904 O O . ASN A 1 111 ? 38.197 1.821 -14.647 1.00 41.88 111 ASN A O 1
#

Sequence (111 aa):
MLRNKHLKSQAQLLVVNVLNYFTRERDNKGAFVPFESVMQRTAEACGVSINTVSAIKKRVEQAEKENKAPEQPARKRKRIKTKSCDVEDFVKDAVKRKVYEMHSNRNYNFN

Organism: NCBI:txid1421715

Radius of gyration: 25.4 Å; Cα contacts (8 Å, |Δi|>4): 52; chains: 1; bounding box: 62×32×54 Å

Solvent-accessible surface area (backbone atoms only — not comparable to full-atom values): 7010 Å² total; per-residue (Å²): 130,87,79,87,69,83,75,53,72,70,58,50,50,50,52,51,53,49,38,51,49,49,49,50,39,58,76,68,71,43,81,93,65,63,80,83,41,47,57,47,52,38,13,62,76,67,71,49,54,52,67,56,52,52,55,52,50,54,44,44,56,49,16,59,74,68,77,46,78,66,75,71,85,73,75,83,71,79,81,78,77,74,78,80,75,89,69,57,68,69,60,54,51,53,52,50,53,51,53,51,51,49,65,74,62,71,66,87,75,84,128

Mean predicted aligned error: 14.33 Å

Foldseek 3Di:
DPPDDFDDPVLLVVLVVQLVVLVVCVVVPHDPDDPVCSLVVSCVVSVHDSVSSVVSVVQCVVCVVVVHDRDGDDDPPDPPDDPPDPDPVVVVVVVVVVVVVCVVVVPPDDD